Protein AF-A0A3M1WMX5-F1 (afdb_monomer)

Structure (mmCIF, N/CA/C/O backbone):
data_AF-A0A3M1WMX5-F1
#
_entry.id   AF-A0A3M1WMX5-F1
#
loop_
_atom_site.group_PDB
_atom_site.id
_atom_site.type_symbol
_atom_site.label_atom_id
_atom_site.label_alt_id
_atom_site.label_comp_id
_atom_site.label_asym_id
_atom_site.label_entity_id
_atom_site.label_seq_id
_atom_site.pdbx_PDB_ins_code
_atom_site.Cartn_x
_atom_site.Cartn_y
_atom_site.Cartn_z
_atom_site.occupancy
_atom_site.B_iso_or_equiv
_atom_site.auth_seq_id
_atom_site.auth_comp_id
_atom_site.auth_asym_id
_atom_site.auth_atom_id
_atom_site.pdbx_PDB_model_num
ATOM 1 N N . THR A 1 1 ? 13.021 6.964 -17.174 1.00 79.50 1 THR A N 1
ATOM 2 C CA . THR A 1 1 ? 13.598 8.325 -17.032 1.00 79.50 1 THR A CA 1
ATOM 3 C C . THR A 1 1 ? 13.510 8.753 -15.576 1.00 79.50 1 THR A C 1
ATOM 5 O O . THR A 1 1 ? 12.599 8.303 -14.894 1.00 79.50 1 THR A O 1
ATOM 8 N N . ARG A 1 2 ? 14.413 9.620 -15.084 1.00 90.25 2 ARG A N 1
ATOM 9 C CA . ARG A 1 2 ? 14.388 10.099 -13.680 1.00 90.25 2 ARG A CA 1
ATOM 10 C C . ARG A 1 2 ? 13.045 10.731 -13.281 1.00 90.25 2 ARG A C 1
ATOM 12 O O . ARG A 1 2 ? 12.603 10.548 -12.156 1.00 90.25 2 ARG A O 1
ATOM 19 N N . PHE A 1 3 ? 12.386 11.411 -14.221 1.00 92.44 3 PHE A N 1
ATOM 20 C CA . PHE A 1 3 ? 11.059 11.998 -14.025 1.00 92.44 3 PHE A CA 1
ATOM 21 C C . PHE A 1 3 ? 9.993 10.956 -13.659 1.00 92.44 3 PHE A C 1
ATOM 23 O O . PHE A 1 3 ? 9.316 11.113 -12.650 1.00 92.44 3 PHE A O 1
ATOM 30 N N . LEU A 1 4 ? 9.886 9.865 -14.428 1.00 89.44 4 LEU A N 1
ATOM 31 C CA . LEU A 1 4 ? 8.917 8.805 -14.139 1.00 89.44 4 LEU A CA 1
ATOM 32 C C . LEU A 1 4 ? 9.197 8.141 -12.791 1.00 89.44 4 LEU A C 1
ATOM 34 O O . LEU A 1 4 ? 8.256 7.895 -12.053 1.00 89.44 4 LEU A O 1
ATOM 38 N N . SER A 1 5 ? 10.467 7.929 -12.435 1.00 89.62 5 SER A N 1
ATOM 39 C CA . SER A 1 5 ? 10.840 7.389 -11.121 1.00 89.62 5 SER A CA 1
ATOM 40 C C . SER A 1 5 ? 10.456 8.317 -9.964 1.00 89.62 5 SER A C 1
ATOM 42 O O . SER A 1 5 ? 10.010 7.838 -8.928 1.00 89.62 5 SER A O 1
ATOM 44 N N . ALA A 1 6 ? 10.603 9.636 -10.126 1.00 93.62 6 ALA A N 1
ATOM 45 C CA . ALA A 1 6 ? 10.170 10.605 -9.119 1.00 93.62 6 ALA A CA 1
ATOM 46 C C . ALA A 1 6 ? 8.638 10.652 -8.998 1.00 93.62 6 ALA A C 1
ATOM 48 O O . ALA A 1 6 ? 8.113 10.693 -7.889 1.00 93.62 6 ALA A O 1
ATOM 49 N N . LEU A 1 7 ? 7.927 10.594 -10.130 1.00 93.38 7 LEU A N 1
ATOM 50 C CA . LEU A 1 7 ? 6.467 10.577 -10.173 1.00 93.38 7 LEU A CA 1
ATOM 51 C C . LEU A 1 7 ? 5.905 9.317 -9.503 1.00 93.38 7 LEU A C 1
ATOM 53 O O . LEU A 1 7 ? 5.121 9.417 -8.562 1.00 93.38 7 LEU A O 1
ATOM 57 N N . THR A 1 8 ? 6.329 8.131 -9.949 1.00 91.12 8 THR A N 1
ATOM 58 C CA . THR A 1 8 ? 5.848 6.857 -9.396 1.00 91.12 8 THR A CA 1
ATOM 59 C C . THR A 1 8 ? 6.292 6.676 -7.952 1.00 91.12 8 THR A C 1
ATOM 61 O O . THR A 1 8 ? 5.473 6.322 -7.109 1.00 91.12 8 THR A O 1
ATOM 64 N N . GLY A 1 9 ? 7.551 6.993 -7.633 1.00 92.44 9 GLY A N 1
ATOM 65 C CA . GLY A 1 9 ? 8.070 6.940 -6.268 1.00 92.44 9 GLY A CA 1
ATOM 66 C C . GLY A 1 9 ? 7.309 7.863 -5.315 1.00 92.44 9 GLY A C 1
ATOM 67 O O . GLY A 1 9 ? 6.948 7.441 -4.220 1.00 92.44 9 GLY A O 1
ATOM 68 N N . GLY A 1 10 ? 6.996 9.090 -5.745 1.00 96.31 10 GLY A N 1
ATOM 69 C CA . GLY A 1 10 ? 6.202 10.040 -4.965 1.00 96.31 10 GLY A CA 1
ATOM 70 C C . GLY A 1 10 ? 4.781 9.542 -4.692 1.00 96.31 10 GLY A C 1
ATOM 71 O O . GLY A 1 10 ? 4.337 9.568 -3.543 1.00 96.31 10 GLY A O 1
ATOM 72 N N . PHE A 1 11 ? 4.088 9.025 -5.714 1.00 95.56 11 PHE A N 1
ATOM 73 C CA . PHE A 1 11 ? 2.752 8.443 -5.543 1.00 95.56 11 PHE A CA 1
ATOM 74 C C . PHE A 1 11 ? 2.762 7.220 -4.621 1.00 95.56 11 PHE A C 1
ATOM 76 O O . PHE A 1 11 ? 1.921 7.131 -3.728 1.00 95.56 11 PHE A O 1
ATOM 83 N N . LEU A 1 12 ? 3.722 6.304 -4.789 1.00 94.06 12 LEU A N 1
ATOM 84 C CA . LEU A 1 12 ? 3.828 5.099 -3.961 1.00 94.06 12 LEU A CA 1
ATOM 85 C C . LEU A 1 12 ? 4.157 5.433 -2.503 1.00 94.06 12 LEU A C 1
ATOM 87 O O . LEU A 1 12 ? 3.543 4.874 -1.595 1.00 94.06 12 LEU A O 1
ATOM 91 N N . LEU A 1 13 ? 5.072 6.377 -2.264 1.00 97.31 13 LEU A N 1
ATOM 92 C CA . LEU A 1 13 ? 5.396 6.827 -0.911 1.00 97.31 13 LEU A CA 1
ATOM 93 C C . LEU A 1 13 ? 4.197 7.518 -0.251 1.00 97.31 13 LEU A C 1
ATOM 95 O O . LEU A 1 13 ? 3.865 7.205 0.891 1.00 97.31 13 LEU A O 1
ATOM 99 N N . GLY A 1 14 ? 3.517 8.416 -0.970 1.00 97.69 14 GLY A N 1
ATOM 100 C CA . GLY A 1 14 ? 2.313 9.086 -0.471 1.00 97.69 14 GLY A CA 1
ATOM 101 C C . GLY A 1 14 ? 1.180 8.104 -0.159 1.00 97.69 14 GLY A C 1
ATOM 102 O O . GLY A 1 14 ? 0.522 8.217 0.880 1.00 97.69 14 GLY A O 1
ATOM 103 N N . TRP A 1 15 ? 0.990 7.089 -1.004 1.00 96.38 15 TRP A N 1
ATOM 104 C CA . TRP A 1 15 ? 0.045 6.003 -0.750 1.00 96.38 15 TRP A CA 1
ATOM 105 C C . TRP A 1 15 ? 0.426 5.192 0.497 1.00 96.38 15 TRP A C 1
ATOM 107 O O . TRP A 1 15 ? -0.428 4.952 1.350 1.00 96.38 15 TRP A O 1
ATOM 117 N N . GLY A 1 16 ? 1.710 4.863 0.670 1.00 94.94 16 GLY A N 1
ATOM 118 C CA . GLY A 1 16 ? 2.222 4.194 1.870 1.00 94.94 16 GLY A CA 1
ATOM 119 C C . GLY A 1 16 ? 1.981 4.995 3.154 1.00 94.94 16 GLY A C 1
ATOM 120 O O . GLY A 1 16 ? 1.474 4.450 4.134 1.00 94.94 16 GLY A O 1
ATOM 121 N N . VAL A 1 17 ? 2.253 6.306 3.140 1.00 97.56 17 VAL A N 1
ATOM 122 C CA . VAL A 1 17 ? 1.939 7.209 4.265 1.00 97.56 17 VAL A CA 1
ATOM 123 C C . VAL A 1 17 ? 0.433 7.242 4.541 1.00 97.56 17 VAL A C 1
ATOM 125 O O . VAL A 1 17 ? 0.021 7.196 5.697 1.00 97.56 17 VAL A O 1
ATOM 1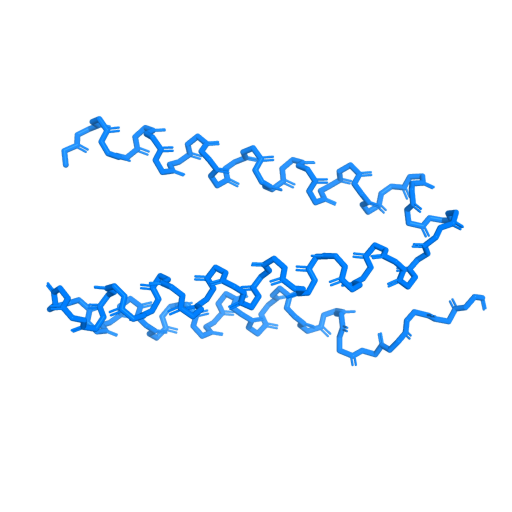28 N N . THR A 1 18 ? -0.402 7.261 3.500 1.00 97.25 18 THR A N 1
ATOM 129 C CA . THR A 1 18 ? -1.866 7.219 3.656 1.00 97.25 18 THR A CA 1
ATOM 130 C C . THR A 1 18 ? -2.316 5.943 4.368 1.00 97.25 18 THR A C 1
ATOM 132 O O . THR A 1 18 ? -3.080 6.015 5.330 1.00 97.25 18 THR A O 1
ATOM 135 N N . ILE A 1 19 ? -1.809 4.777 3.951 1.00 95.50 19 ILE A N 1
ATOM 136 C CA . ILE A 1 19 ? -2.103 3.493 4.607 1.00 95.50 19 ILE A CA 1
ATOM 137 C C . ILE A 1 19 ? -1.627 3.505 6.065 1.00 95.50 19 ILE A C 1
ATOM 139 O O . ILE A 1 19 ? -2.357 3.051 6.946 1.00 95.50 19 ILE A O 1
ATOM 143 N N . TRP A 1 20 ? -0.447 4.064 6.339 1.00 94.69 20 TRP A N 1
ATOM 144 C CA . TRP A 1 20 ? 0.087 4.167 7.698 1.00 94.69 20 TRP A CA 1
ATOM 145 C C . TRP A 1 20 ? -0.789 5.039 8.613 1.00 94.69 20 TRP A C 1
ATOM 147 O O . TRP A 1 20 ? -1.078 4.667 9.751 1.00 94.69 20 TRP A O 1
ATOM 157 N N . LEU A 1 21 ? -1.286 6.175 8.124 1.00 96.44 21 LEU A N 1
ATOM 158 C CA . LEU A 1 21 ? -2.217 7.004 8.897 1.00 96.44 21 LEU A CA 1
ATOM 159 C C . LEU A 1 21 ? -3.546 6.278 9.151 1.00 96.44 21 LEU A C 1
ATOM 161 O O . LEU A 1 21 ? -4.092 6.350 10.257 1.00 96.44 21 LEU A O 1
ATOM 165 N N . LEU A 1 22 ? -4.041 5.533 8.156 1.00 95.38 22 LEU A N 1
ATOM 166 C CA . LEU A 1 22 ? -5.246 4.716 8.293 1.00 95.38 22 LEU A CA 1
ATOM 167 C C . LEU A 1 22 ? -5.070 3.587 9.317 1.00 95.38 22 LEU A C 1
ATOM 169 O O . LEU A 1 22 ? -6.017 3.310 10.049 1.00 95.38 22 LEU A O 1
ATOM 173 N N . SER A 1 23 ? -3.881 2.984 9.429 1.00 92.06 23 SER A N 1
ATOM 174 C CA . SER A 1 23 ? -3.603 1.908 10.394 1.00 92.06 23 SER A CA 1
ATOM 175 C C . SER A 1 23 ? -3.524 2.377 11.855 1.00 92.06 23 SER A C 1
ATOM 177 O O . SER A 1 23 ? -3.416 1.547 12.753 1.00 92.06 23 SER A O 1
ATOM 179 N N . GLY A 1 24 ? -3.537 3.691 12.106 1.00 92.44 24 GLY A N 1
ATOM 180 C CA . GLY A 1 24 ? -3.506 4.281 13.444 1.00 92.44 24 GLY A CA 1
ATOM 181 C C . GLY A 1 24 ? -4.896 4.424 14.077 1.00 92.44 24 GLY A C 1
ATOM 182 O O . GLY A 1 24 ? -5.698 3.493 14.111 1.00 92.44 24 GLY A O 1
ATOM 183 N N . LYS A 1 25 ? -5.206 5.631 14.573 1.00 91.62 25 LYS A N 1
ATOM 184 C CA . LYS A 1 25 ? -6.481 5.931 15.258 1.00 91.62 25 LYS A CA 1
ATOM 185 C C . LYS A 1 25 ? -7.719 5.653 14.396 1.00 91.62 25 LYS A C 1
ATOM 187 O O . LYS A 1 25 ? -8.783 5.348 14.923 1.00 91.62 25 LYS A O 1
ATOM 192 N N . ILE A 1 26 ? -7.602 5.762 13.074 1.00 93.75 26 ILE A N 1
ATOM 193 C CA . ILE A 1 26 ? -8.731 5.521 12.167 1.00 93.75 26 ILE A CA 1
ATOM 194 C C . ILE A 1 26 ? -9.091 4.032 12.166 1.00 93.75 26 ILE A C 1
ATOM 196 O O . ILE A 1 26 ? -10.271 3.693 12.249 1.00 93.75 26 ILE A O 1
ATOM 200 N N . TYR A 1 27 ? -8.093 3.144 12.175 1.00 93.12 27 TYR A N 1
ATOM 201 C CA . TYR A 1 27 ? -8.320 1.708 12.291 1.00 93.12 27 TYR A CA 1
ATOM 202 C C . TYR A 1 27 ?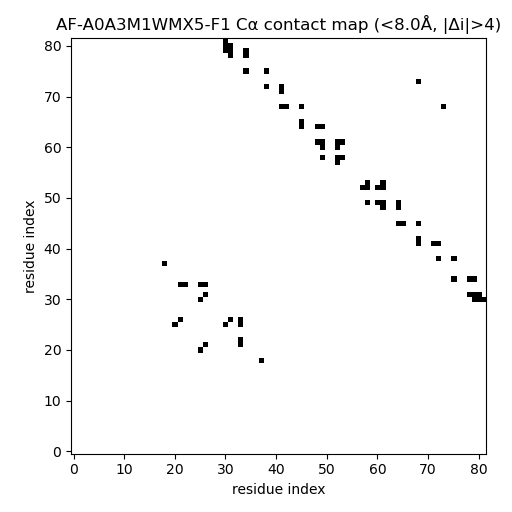 -9.047 1.351 13.588 1.00 93.12 27 TYR A C 1
ATOM 204 O O . TYR A 1 27 ? -9.968 0.549 13.555 1.00 93.12 27 TYR A O 1
ATOM 212 N N . THR A 1 28 ? -8.721 1.989 14.717 1.00 92.56 28 THR A N 1
ATOM 213 C CA . THR A 1 28 ? -9.430 1.718 15.982 1.00 92.56 28 THR A CA 1
ATOM 214 C C . THR A 1 28 ? -10.896 2.154 15.967 1.00 92.56 28 THR A C 1
ATOM 216 O O . THR A 1 28 ? -11.704 1.583 16.689 1.00 92.56 28 THR A O 1
ATOM 219 N N . LEU A 1 29 ? -11.252 3.155 15.153 1.00 95.31 29 LEU A N 1
ATOM 220 C CA . LEU A 1 29 ? -12.626 3.661 15.044 1.00 95.31 29 LEU A CA 1
ATOM 221 C C . LEU A 1 29 ? -13.462 2.884 14.020 1.00 95.31 29 LEU A C 1
ATOM 223 O O . LEU A 1 29 ? -14.666 2.726 14.200 1.00 95.31 29 LEU A O 1
ATOM 227 N N . ALA A 1 30 ? -12.843 2.432 12.927 1.00 94.88 30 ALA A N 1
AT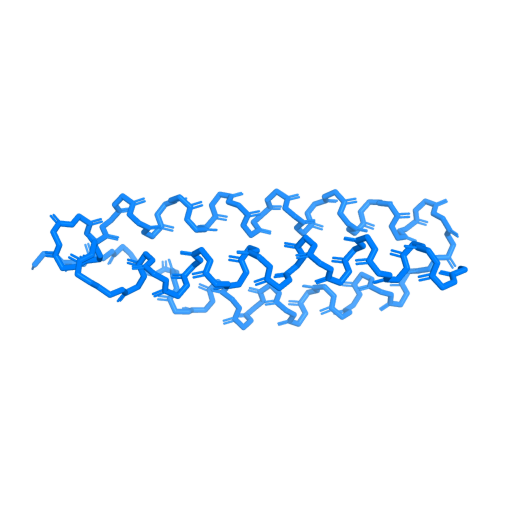OM 228 C CA . ALA A 1 30 ? -13.537 1.790 11.815 1.00 94.88 30 ALA A CA 1
ATOM 229 C C . ALA A 1 30 ? -12.658 0.722 11.132 1.00 94.88 30 ALA A C 1
ATOM 231 O O . ALA A 1 30 ? -12.301 0.865 9.956 1.00 94.88 30 ALA A O 1
ATOM 232 N N . PRO A 1 31 ? -12.314 -0.370 11.837 1.00 93.38 31 PRO A N 1
ATOM 233 C CA . PRO A 1 31 ? -11.271 -1.295 11.396 1.00 93.38 31 PRO A CA 1
ATOM 234 C C . PRO A 1 31 ? -11.628 -1.999 10.081 1.00 93.38 31 PRO A C 1
ATOM 236 O O . PRO A 1 31 ? -10.795 -2.113 9.182 1.00 93.38 31 PRO A O 1
ATOM 239 N N . GLU A 1 32 ? -12.889 -2.401 9.909 1.00 94.88 32 GLU A N 1
ATOM 240 C CA . GLU A 1 32 ? -13.340 -3.073 8.686 1.00 94.88 32 GLU A CA 1
ATOM 241 C C . GLU A 1 32 ? -13.435 -2.118 7.486 1.00 94.88 32 GLU A C 1
ATOM 243 O O . GLU A 1 32 ? -13.131 -2.521 6.362 1.00 94.88 32 GLU A O 1
ATOM 248 N N . LEU A 1 33 ? -13.803 -0.847 7.699 1.00 95.19 33 LEU A N 1
ATOM 249 C CA . LEU A 1 33 ? -13.808 0.150 6.620 1.00 95.19 33 LEU A CA 1
ATOM 250 C C . LEU A 1 33 ? -12.386 0.439 6.145 1.00 95.19 33 LEU A C 1
ATOM 252 O O . LEU A 1 33 ? -12.141 0.448 4.939 1.00 95.19 33 LEU A O 1
ATOM 256 N N . VAL A 1 34 ? -11.444 0.592 7.079 1.00 95.44 34 VAL A N 1
ATOM 257 C CA . VAL A 1 34 ? -10.023 0.743 6.748 1.00 95.44 34 VAL A CA 1
ATOM 258 C C . VAL A 1 34 ? -9.515 -0.485 5.997 1.00 95.44 34 VAL A C 1
ATOM 260 O O . VAL A 1 34 ? -8.930 -0.338 4.925 1.00 95.44 34 VAL A O 1
ATOM 263 N N . ARG A 1 35 ? -9.797 -1.698 6.493 1.00 94.81 35 ARG A N 1
ATOM 264 C CA . ARG A 1 35 ? -9.389 -2.949 5.836 1.00 94.81 35 ARG A CA 1
ATOM 265 C C . ARG A 1 35 ? -9.893 -3.020 4.395 1.00 94.81 35 ARG A C 1
ATOM 267 O O . ARG A 1 35 ? -9.111 -3.309 3.493 1.00 94.81 35 ARG A O 1
ATOM 274 N N . ARG A 1 36 ? -11.180 -2.736 4.164 1.00 95.12 36 ARG A N 1
ATOM 275 C CA . ARG A 1 36 ? -11.788 -2.754 2.821 1.00 95.12 36 ARG A CA 1
ATOM 276 C C . ARG A 1 36 ? -11.194 -1.692 1.904 1.00 95.12 36 ARG A C 1
ATOM 278 O O . ARG A 1 36 ? -10.911 -2.006 0.753 1.00 95.12 36 ARG A O 1
ATOM 285 N N . ALA A 1 37 ? -10.986 -0.476 2.405 1.00 95.69 37 ALA A N 1
ATOM 286 C CA . ALA A 1 37 ? -10.402 0.613 1.627 1.00 95.69 37 ALA A CA 1
ATOM 287 C C . ALA A 1 37 ? -8.972 0.278 1.177 1.00 95.69 37 ALA A C 1
ATOM 289 O O . ALA A 1 37 ? -8.651 0.395 -0.006 1.00 95.69 37 ALA A O 1
ATOM 290 N N . VAL A 1 38 ? -8.135 -0.210 2.100 1.00 95.62 38 VAL A N 1
ATOM 291 C CA . VAL A 1 38 ? -6.758 -0.615 1.787 1.00 95.62 38 VAL A CA 1
ATOM 292 C C . VAL A 1 38 ? -6.753 -1.803 0.825 1.00 95.62 38 VAL A C 1
ATOM 294 O O . VAL A 1 38 ? -6.048 -1.762 -0.180 1.00 95.62 38 VAL A O 1
ATOM 297 N N . 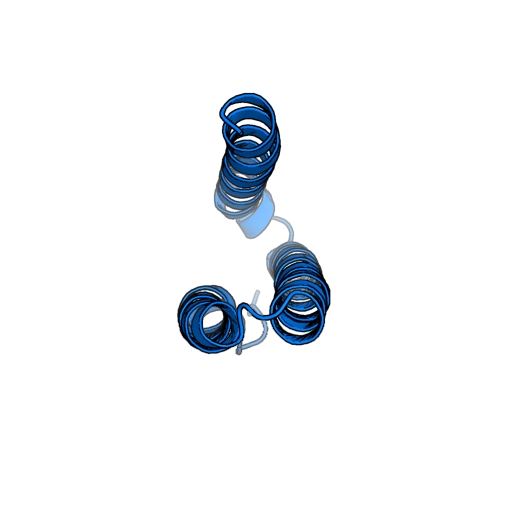LEU A 1 39 ? -7.582 -2.825 1.067 1.00 95.44 39 LEU A N 1
ATOM 298 C CA . LEU A 1 39 ? -7.662 -4.002 0.201 1.00 95.44 39 LEU A CA 1
ATOM 299 C C . LEU A 1 39 ? -8.088 -3.639 -1.230 1.00 95.44 39 LEU A C 1
ATOM 301 O O . LEU A 1 39 ? -7.460 -4.091 -2.185 1.00 95.44 39 LEU A O 1
ATOM 305 N N . ALA A 1 40 ? -9.114 -2.799 -1.387 1.00 96.00 40 ALA A N 1
ATOM 306 C CA . ALA A 1 40 ? -9.564 -2.334 -2.698 1.00 96.00 40 ALA A CA 1
ATOM 307 C C . ALA A 1 40 ? -8.460 -1.560 -3.439 1.00 96.00 40 ALA A C 1
ATOM 309 O O . ALA A 1 40 ? -8.242 -1.790 -4.631 1.00 96.00 40 ALA A O 1
ATOM 310 N N . GLY A 1 41 ? -7.725 -0.693 -2.733 1.00 95.38 41 GLY A N 1
ATOM 311 C CA . GLY A 1 41 ? -6.589 0.039 -3.295 1.00 95.38 41 GLY A CA 1
ATOM 312 C C . GLY A 1 41 ? -5.459 -0.884 -3.757 1.00 95.38 41 GLY A C 1
ATOM 313 O O . GLY A 1 41 ? -5.015 -0.778 -4.898 1.00 95.38 41 GLY A O 1
ATOM 314 N N . VAL A 1 42 ? -5.043 -1.832 -2.908 1.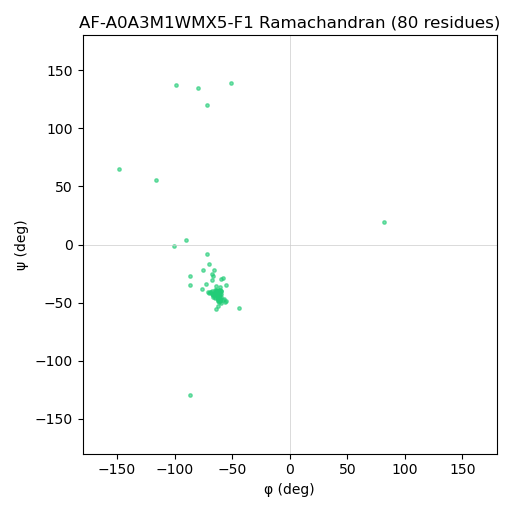00 95.69 42 VAL A N 1
ATOM 315 C CA . VAL A 1 42 ? -3.973 -2.798 -3.220 1.00 95.69 42 VAL A CA 1
ATOM 316 C C . VAL A 1 42 ? -4.342 -3.669 -4.423 1.00 95.69 42 VAL A C 1
ATOM 318 O O . VAL A 1 42 ? -3.519 -3.853 -5.317 1.00 95.69 42 VAL A O 1
ATOM 321 N N . LEU A 1 43 ? -5.578 -4.179 -4.479 1.00 96.06 43 LEU A N 1
ATOM 322 C CA . LEU A 1 43 ? -6.043 -5.001 -5.601 1.00 96.06 43 LEU A CA 1
ATOM 323 C C . LEU A 1 43 ? -6.100 -4.203 -6.906 1.00 96.06 43 LEU A C 1
ATOM 325 O O . LEU A 1 43 ? -5.677 -4.703 -7.947 1.00 96.06 43 LEU A O 1
ATOM 329 N N . THR A 1 44 ? -6.575 -2.956 -6.847 1.00 97.12 44 THR A N 1
ATOM 330 C CA . THR A 1 44 ? -6.605 -2.064 -8.014 1.00 97.12 44 THR A CA 1
ATOM 331 C C . THR A 1 44 ? -5.189 -1.808 -8.526 1.00 97.12 44 THR A C 1
ATOM 333 O O . THR A 1 44 ? -4.924 -2.015 -9.709 1.00 97.12 44 THR A O 1
ATOM 336 N N . TRP A 1 45 ? -4.261 -1.434 -7.639 1.00 96.25 45 TRP A N 1
ATOM 337 C CA . TRP A 1 45 ? -2.853 -1.245 -7.993 1.00 96.25 45 TRP A CA 1
ATOM 338 C C . TRP A 1 45 ? -2.257 -2.506 -8.634 1.00 96.25 45 TRP A C 1
ATOM 340 O O . TRP A 1 45 ? -1.709 -2.422 -9.730 1.00 96.25 45 TRP A O 1
ATOM 350 N N . PHE A 1 46 ? -2.438 -3.677 -8.012 1.00 96.50 46 PHE A N 1
ATOM 351 C CA . PHE A 1 46 ? -1.916 -4.946 -8.523 1.00 96.50 46 PHE A CA 1
ATOM 352 C C . PHE A 1 46 ? -2.415 -5.255 -9.938 1.00 96.50 46 PHE A C 1
ATOM 354 O O . PHE A 1 46 ? -1.611 -5.622 -10.796 1.00 96.50 46 PHE A O 1
ATOM 361 N N . VAL A 1 47 ? -3.720 -5.101 -10.195 1.00 97.25 47 VAL A N 1
ATOM 362 C CA . VAL A 1 47 ? -4.315 -5.384 -11.510 1.00 97.25 47 VAL A CA 1
ATOM 363 C C . VAL A 1 47 ? -3.733 -4.459 -12.574 1.00 97.25 47 VAL A C 1
ATOM 365 O O . VAL A 1 47 ? -3.237 -4.944 -13.590 1.00 97.25 47 VAL A O 1
ATOM 368 N N . PHE A 1 48 ? -3.758 -3.144 -12.351 1.00 96.31 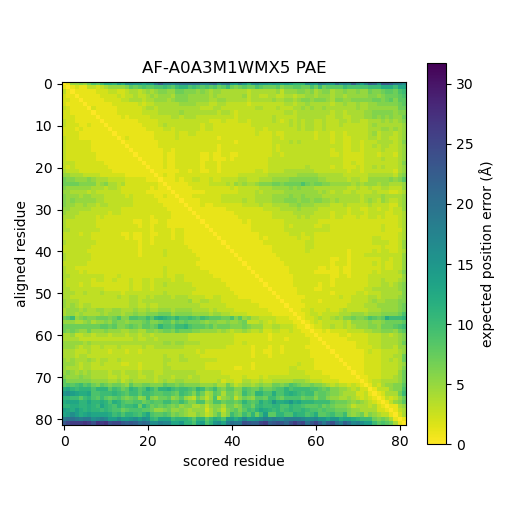48 PHE A N 1
ATOM 369 C CA . PHE A 1 48 ? -3.316 -2.187 -13.367 1.00 96.31 48 PHE A CA 1
ATOM 370 C C . PHE A 1 48 ? -1.802 -2.215 -13.588 1.00 96.31 48 PHE A C 1
ATOM 372 O O . PHE A 1 48 ? -1.365 -2.201 -14.739 1.00 96.31 48 PHE A O 1
ATOM 379 N N . ASP A 1 49 ? -1.004 -2.313 -12.524 1.00 94.81 49 ASP A N 1
ATOM 380 C CA . ASP A 1 49 ? 0.455 -2.368 -12.646 1.00 94.81 49 ASP A CA 1
ATOM 381 C C . ASP A 1 49 ? 0.911 -3.672 -13.316 1.00 94.81 49 ASP A C 1
ATOM 383 O O . ASP A 1 49 ? 1.764 -3.659 -14.206 1.00 94.81 49 ASP A O 1
ATOM 387 N N . SER A 1 50 ? 0.280 -4.803 -12.980 1.00 95.44 50 SER A N 1
ATOM 388 C CA . SER A 1 50 ? 0.605 -6.097 -13.593 1.00 95.44 50 SER A CA 1
ATOM 389 C C . SER A 1 50 ? 0.156 -6.187 -15.049 1.00 95.44 50 SER A C 1
ATOM 391 O O . SER A 1 50 ? 0.910 -6.692 -15.880 1.00 95.44 50 SER A O 1
ATOM 393 N N . LEU A 1 51 ? -1.033 -5.670 -15.387 1.00 95.81 51 LEU A N 1
ATOM 394 C CA . LEU A 1 51 ? -1.479 -5.575 -16.780 1.00 95.81 51 LEU A CA 1
ATOM 395 C C . LEU A 1 51 ? -0.529 -4.693 -17.590 1.00 95.81 51 LEU A C 1
ATOM 397 O O . LEU A 1 51 ? -0.069 -5.120 -18.646 1.00 95.81 51 LEU A O 1
ATOM 401 N N . GLY A 1 52 ? -0.181 -3.510 -17.073 1.00 94.19 52 GLY A N 1
ATOM 402 C CA . GLY A 1 52 ? 0.786 -2.618 -17.711 1.00 94.19 52 GLY A CA 1
ATOM 403 C C . GLY A 1 52 ? 2.157 -3.273 -17.881 1.00 94.19 52 GLY A C 1
ATOM 404 O O . GLY A 1 52 ? 2.774 -3.153 -18.936 1.00 94.19 52 GLY A O 1
ATOM 405 N N . SER A 1 53 ? 2.619 -4.031 -16.888 1.00 93.56 53 SER A N 1
ATOM 406 C CA . SER A 1 53 ? 3.892 -4.761 -16.938 1.00 93.56 53 SER A CA 1
ATOM 407 C C . SER A 1 53 ? 3.893 -5.875 -17.985 1.00 93.56 53 SER A C 1
ATOM 409 O O . SER A 1 53 ? 4.859 -6.026 -18.732 1.00 93.56 53 SER A O 1
ATOM 411 N N . ALA A 1 54 ? 2.805 -6.641 -18.078 1.00 94.50 54 ALA A N 1
ATOM 412 C CA . ALA A 1 54 ? 2.670 -7.709 -19.061 1.00 94.50 54 ALA A CA 1
ATOM 413 C C . ALA A 1 54 ? 2.607 -7.156 -20.494 1.00 94.50 54 ALA A C 1
ATOM 415 O O . ALA A 1 54 ? 3.303 -7.661 -21.375 1.00 94.50 54 ALA A O 1
ATOM 416 N N . THR A 1 55 ? 1.824 -6.097 -20.726 1.00 95.62 55 THR A N 1
ATOM 417 C CA . THR A 1 55 ? 1.660 -5.506 -22.065 1.00 95.62 55 THR A CA 1
ATOM 418 C C . THR A 1 55 ? 2.860 -4.674 -22.514 1.00 95.62 55 THR A C 1
ATOM 420 O O . THR A 1 55 ? 3.065 -4.518 -23.715 1.00 95.62 55 THR A O 1
ATOM 423 N N . SER A 1 56 ? 3.685 -4.178 -21.586 1.00 92.88 56 SER A N 1
ATOM 424 C CA . SER A 1 56 ? 4.907 -3.413 -21.890 1.00 92.88 56 SER A CA 1
ATOM 425 C C . SER A 1 56 ? 6.176 -4.263 -22.042 1.00 92.88 56 SER A C 1
ATOM 427 O O . SER A 1 56 ? 7.252 -3.709 -22.250 1.00 92.88 56 SER A O 1
ATOM 429 N N . GLY A 1 57 ? 6.078 -5.596 -21.967 1.00 92.56 57 GLY A N 1
ATOM 430 C CA . GLY A 1 57 ? 7.231 -6.491 -22.137 1.00 92.56 57 GLY A CA 1
ATOM 431 C C . GLY A 1 57 ? 8.089 -6.673 -20.879 1.00 92.56 57 GLY A C 1
ATOM 432 O O . GLY A 1 57 ? 9.223 -7.143 -20.971 1.00 92.56 57 GLY A O 1
ATOM 433 N N . HIS A 1 58 ? 7.548 -6.363 -19.697 1.00 92.94 58 HIS A N 1
ATOM 434 C CA . HIS A 1 58 ? 8.201 -6.539 -18.396 1.00 92.94 58 HIS A CA 1
ATOM 435 C C . HIS A 1 58 ? 7.470 -7.560 -17.494 1.00 92.94 58 HIS A C 1
ATOM 437 O O . HIS A 1 58 ? 7.131 -7.249 -16.350 1.00 92.94 58 HIS A O 1
ATOM 443 N N . PRO A 1 59 ? 7.233 -8.809 -17.946 1.00 90.44 59 PRO A N 1
ATOM 444 C CA . PRO A 1 59 ? 6.449 -9.791 -17.192 1.00 90.44 59 PRO A CA 1
ATOM 445 C C . PRO A 1 59 ? 7.108 -10.222 -15.873 1.00 90.44 59 PRO A C 1
ATOM 447 O O . PRO A 1 59 ? 6.411 -10.653 -14.959 1.00 90.44 59 PRO A O 1
ATOM 450 N N . SER A 1 60 ? 8.429 -10.067 -15.724 1.00 91.56 60 SER A N 1
ATOM 451 C CA . SER A 1 60 ? 9.111 -10.298 -14.444 1.00 91.56 60 SER A CA 1
ATOM 452 C C . SER A 1 60 ? 8.586 -9.386 -13.332 1.00 91.56 60 SER A C 1
ATOM 454 O O . SER A 1 60 ? 8.558 -9.800 -12.176 1.00 91.56 60 SER A O 1
ATOM 456 N N . ASN A 1 61 ? 8.100 -8.185 -13.661 1.00 92.88 61 ASN A N 1
ATOM 457 C CA . ASN A 1 61 ? 7.502 -7.287 -12.677 1.00 92.88 61 ASN A CA 1
ATOM 458 C C . ASN A 1 61 ? 6.175 -7.834 -12.125 1.00 92.88 61 ASN A C 1
ATOM 460 O O . ASN A 1 61 ? 5.883 -7.663 -10.947 1.00 92.88 61 ASN A O 1
ATOM 464 N N . VAL A 1 62 ? 5.421 -8.602 -12.922 1.00 94.56 62 VAL A N 1
ATOM 465 C CA . VAL A 1 62 ? 4.194 -9.275 -12.459 1.00 94.56 62 VAL A CA 1
ATOM 466 C C . VAL A 1 62 ? 4.503 -10.250 -11.321 1.00 94.56 62 VAL A C 1
ATOM 468 O O . VAL A 1 62 ? 3.763 -10.310 -10.342 1.00 94.56 62 VAL A O 1
ATOM 471 N N . PHE A 1 63 ? 5.624 -10.974 -11.403 1.00 94.50 63 PHE A N 1
ATOM 472 C CA . PHE A 1 63 ? 6.066 -11.857 -10.321 1.00 94.50 63 PHE A CA 1
ATOM 473 C C . PHE A 1 63 ? 6.334 -11.077 -9.025 1.00 94.50 63 PHE A C 1
ATOM 475 O O . PHE A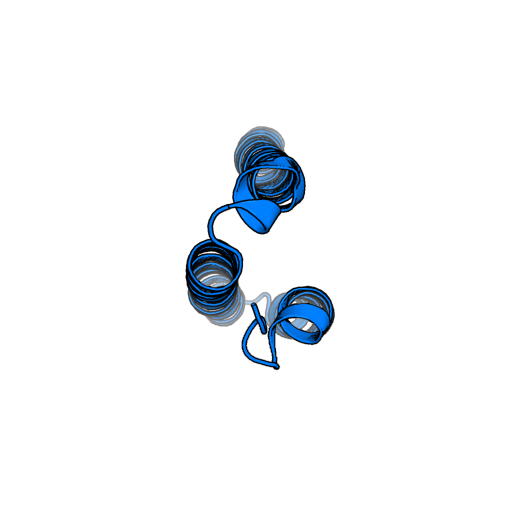 1 63 ? 5.850 -11.465 -7.962 1.00 94.50 63 PHE A O 1
ATOM 482 N N . PHE A 1 64 ? 7.037 -9.943 -9.105 1.00 94.38 64 PHE A N 1
ATOM 483 C CA . PHE A 1 64 ? 7.264 -9.086 -7.938 1.00 94.38 64 PHE A CA 1
ATOM 484 C C . PHE A 1 64 ? 5.960 -8.507 -7.381 1.00 94.38 64 PHE A C 1
ATOM 486 O O . PHE A 1 64 ? 5.765 -8.507 -6.165 1.00 94.38 64 PHE A O 1
ATOM 493 N N . ASN A 1 65 ? 5.028 -8.107 -8.244 1.00 95.12 65 ASN A N 1
ATOM 494 C CA . ASN A 1 65 ? 3.712 -7.629 -7.831 1.00 95.12 65 ASN A CA 1
ATOM 495 C C . ASN A 1 65 ? 2.922 -8.690 -7.062 1.00 95.12 65 ASN A C 1
ATOM 497 O O . ASN A 1 65 ? 2.247 -8.349 -6.094 1.00 95.12 65 ASN A O 1
ATOM 501 N N . VAL A 1 66 ? 3.030 -9.972 -7.432 1.00 95.06 66 VAL A N 1
ATOM 502 C CA . VAL A 1 66 ? 2.413 -11.073 -6.671 1.00 95.06 66 VAL A CA 1
ATOM 503 C C . VAL A 1 66 ? 3.015 -11.172 -5.267 1.00 95.06 66 VAL A C 1
ATOM 505 O O . VAL A 1 66 ? 2.271 -11.324 -4.299 1.00 95.06 66 VAL A O 1
ATOM 508 N N . LEU A 1 67 ? 4.337 -11.035 -5.120 1.00 94.12 67 LEU A N 1
ATOM 509 C CA . LEU A 1 67 ? 4.974 -11.032 -3.797 1.00 94.12 67 LEU A CA 1
ATOM 510 C C . LEU A 1 67 ? 4.489 -9.852 -2.944 1.00 94.12 67 LEU A C 1
ATOM 512 O O . LEU A 1 67 ? 4.115 -10.044 -1.786 1.00 94.12 67 LEU A O 1
ATOM 516 N N . VAL A 1 68 ? 4.432 -8.649 -3.523 1.00 93.00 68 VAL A N 1
ATOM 517 C CA . VAL A 1 68 ? 3.912 -7.452 -2.843 1.00 93.00 68 VAL A CA 1
ATOM 518 C C . VAL A 1 68 ? 2.446 -7.639 -2.453 1.00 93.00 68 VAL A C 1
ATOM 520 O O . VAL A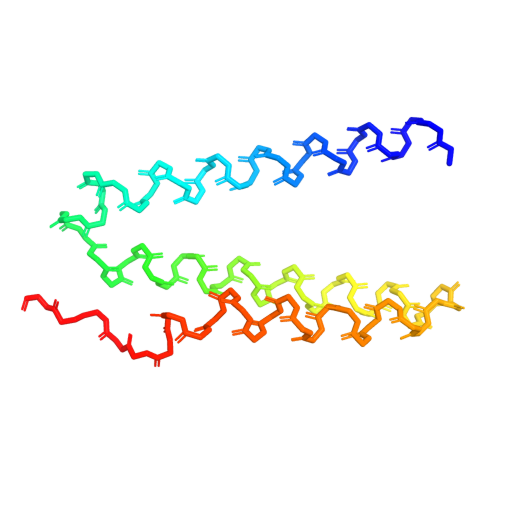 1 68 ? 2.072 -7.323 -1.325 1.00 93.00 68 VAL A O 1
ATOM 523 N N . LEU A 1 69 ? 1.625 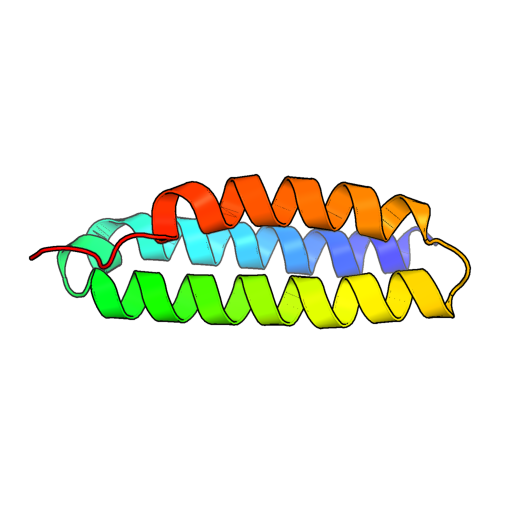-8.206 -3.342 1.00 94.38 69 LEU A N 1
ATOM 524 C CA . LEU A 1 69 ? 0.218 -8.496 -3.079 1.00 94.38 69 LEU A CA 1
ATOM 525 C C . LEU A 1 69 ? 0.060 -9.422 -1.870 1.00 94.38 69 LEU A C 1
ATOM 527 O O . LEU A 1 69 ? -0.729 -9.122 -0.978 1.00 94.38 69 LEU A O 1
ATOM 531 N N . LEU A 1 70 ? 0.819 -10.519 -1.810 1.00 92.50 70 LEU A N 1
ATOM 532 C CA . LEU A 1 70 ? 0.748 -11.472 -0.699 1.00 92.50 70 LEU A CA 1
ATOM 533 C C . LEU A 1 70 ? 1.163 -10.833 0.632 1.00 92.50 70 LEU A C 1
ATOM 535 O O . LEU A 1 70 ? 0.506 -11.063 1.648 1.00 92.50 70 LEU A O 1
ATOM 539 N N . LEU A 1 71 ? 2.201 -9.993 0.626 1.00 90.50 71 LEU A N 1
ATOM 540 C CA . LEU A 1 71 ? 2.649 -9.269 1.819 1.00 90.50 71 LEU A CA 1
ATOM 541 C C . LEU A 1 71 ? 1.624 -8.224 2.284 1.00 90.50 71 LEU A C 1
ATOM 543 O O . LEU A 1 71 ? 1.355 -8.120 3.479 1.00 90.50 71 LEU A O 1
ATOM 547 N N . ALA A 1 72 ? 1.031 -7.472 1.355 1.00 87.44 72 ALA A N 1
ATOM 548 C CA . ALA A 1 72 ? 0.082 -6.404 1.666 1.00 87.44 72 ALA A CA 1
ATOM 549 C C . ALA A 1 72 ? -1.310 -6.934 2.055 1.00 87.44 72 ALA A C 1
ATOM 551 O O . ALA A 1 72 ? -1.952 -6.400 2.958 1.00 87.44 72 ALA A O 1
ATOM 552 N N . VAL A 1 73 ? -1.785 -7.992 1.391 1.00 86.19 73 VAL A N 1
ATOM 553 C CA . VAL A 1 73 ? -3.115 -8.583 1.619 1.00 86.19 73 VAL A CA 1
ATOM 554 C C . VAL A 1 73 ? -3.107 -9.611 2.746 1.00 86.19 73 VAL A C 1
ATOM 556 O O . VAL A 1 73 ? -4.132 -9.769 3.408 1.00 86.19 73 VAL A O 1
ATOM 559 N N . GLY A 1 74 ? -1.975 -10.265 3.024 1.00 82.38 74 GLY A N 1
ATOM 560 C CA . GLY A 1 74 ? -1.826 -11.244 4.107 1.00 82.38 74 GLY A CA 1
ATOM 561 C C . GLY A 1 74 ? -2.458 -10.819 5.445 1.00 82.38 74 GLY A C 1
ATOM 562 O O . GLY A 1 74 ? -3.324 -11.540 5.948 1.00 82.38 74 GLY A O 1
ATOM 563 N N . PRO A 1 75 ? -2.126 -9.640 6.008 1.00 77.12 75 PRO A N 1
ATOM 564 C CA . PRO A 1 75 ? -2.744 -9.163 7.250 1.00 77.12 75 PRO A CA 1
ATOM 565 C C . PRO A 1 75 ? -4.224 -8.761 7.100 1.00 77.12 75 PRO A C 1
ATOM 567 O O . PRO A 1 75 ? -4.938 -8.671 8.095 1.00 77.12 75 PRO A O 1
ATOM 570 N N . LEU A 1 76 ? -4.708 -8.543 5.874 1.00 81.19 76 LEU A N 1
ATOM 571 C CA . LEU A 1 76 ? -6.059 -8.056 5.564 1.00 81.19 76 LEU A CA 1
ATOM 572 C C . LEU A 1 76 ? -7.030 -9.171 5.140 1.00 81.19 76 LEU A C 1
ATOM 574 O O . LEU A 1 76 ? -8.200 -8.887 4.869 1.00 81.19 76 LEU A O 1
ATOM 578 N N . TRP A 1 77 ? -6.577 -10.427 5.061 1.00 77.50 77 TRP A N 1
ATOM 579 C CA . TRP A 1 77 ? -7.382 -11.548 4.558 1.00 77.50 77 TRP A CA 1
ATOM 580 C C . TRP A 1 77 ? -8.554 -11.929 5.457 1.00 77.50 77 TRP A C 1
ATOM 582 O O . TRP A 1 77 ? -9.549 -12.477 4.983 1.00 77.50 77 TRP A O 1
ATOM 592 N N . ARG A 1 78 ? -8.457 -11.635 6.752 1.00 83.31 78 ARG A N 1
ATOM 593 C CA . ARG A 1 78 ? -9.540 -11.882 7.702 1.00 83.31 78 ARG A CA 1
ATOM 594 C C . ARG A 1 78 ? -10.305 -10.581 7.942 1.00 83.31 78 ARG A C 1
ATOM 596 O O . ARG A 1 78 ? -9.661 -9.544 8.095 1.00 83.31 78 ARG A O 1
ATOM 603 N N . PRO A 1 79 ? -11.650 -10.619 7.992 1.00 84.62 79 PRO A N 1
ATOM 604 C CA . PRO A 1 79 ? -12.439 -9.474 8.426 1.00 84.62 79 PRO A CA 1
ATOM 605 C C . PRO A 1 79 ? -11.920 -8.951 9.759 1.00 84.62 79 PRO A C 1
ATOM 607 O O . PRO A 1 79 ? -11.586 -9.747 10.647 1.00 84.62 79 PRO A O 1
ATOM 610 N N . ALA A 1 80 ? -11.855 -7.631 9.897 1.00 83.44 80 ALA A N 1
ATOM 611 C CA . ALA A 1 80 ? -11.449 -7.054 11.160 1.00 83.44 80 ALA A CA 1
ATOM 612 C C . ALA A 1 80 ? -12.591 -7.255 12.161 1.00 83.44 80 ALA A C 1
ATOM 614 O O . ALA A 1 80 ? -13.725 -6.839 11.918 1.00 83.44 80 ALA A O 1
ATOM 615 N N . ARG A 1 81 ? -12.311 -7.966 13.255 1.00 72.50 81 ARG A N 1
ATOM 616 C CA . ARG A 1 81 ? -13.278 -8.135 14.343 1.00 72.50 81 ARG A CA 1
ATOM 617 C C . ARG A 1 81 ? -13.254 -6.870 15.198 1.00 72.50 81 ARG A C 1
ATOM 619 O O . ARG A 1 81 ? -12.170 -6.353 15.460 1.00 72.50 81 ARG A O 1
ATOM 626 N N . ALA A 1 82 ? -14.443 -6.380 15.543 1.00 58.00 82 ALA A N 1
ATOM 627 C CA . ALA A 1 82 ? -14.622 -5.332 16.543 1.00 58.00 82 ALA A CA 1
ATOM 628 C C . ALA A 1 82 ? -14.240 -5.854 17.933 1.00 58.00 82 ALA A C 1
ATOM 630 O O . ALA A 1 82 ? -14.459 -7.067 18.172 1.00 58.00 82 ALA A O 1
#

Radius of gyration: 14.45 Å; Cα contacts (8 Å, |Δi|>4): 40; chains: 1; bounding box: 29×24×39 Å

Mean predicted aligned error: 3.83 Å

Solvent-accessible surface area (backbone atoms only — not comparable to full-atom values): 4575 Å² total; per-residue (Å²): 106,74,66,57,52,51,53,54,49,50,52,52,51,52,49,51,52,50,53,54,55,40,67,41,74,51,24,79,76,38,41,48,61,43,45,50,54,51,50,54,51,53,52,51,49,46,53,56,53,32,51,50,22,51,76,71,76,38,52,71,53,35,58,53,44,51,54,50,48,52,67,66,42,58,82,55,73,59,83,57,78,131

Secondary structure (DSSP, 8-state):
-HHHHHHHHHHHHHHHHHHHHIIIIIHHH-HHHHHHHHHHHHHHHHHHHHHHHHHTT-HHHHHHHHHHHHHHHGGGSSPPP-

Foldseek 3Di:
DVVVCCVVVVVVVVVVVVLVVCVPPVCVVPVQVSLVVQLVVLVVCLVVVCVCCVVVVNNVVNVVSVVVSCVSCVVSVDGDDD

pLDDT: mean 92.17, std 6.29, range [58.0, 97.69]

Sequence (82 aa):
TRFLSALTGGFLLGWGVTIWLLSGKIYTLAPELVRRAVLAGVLTWFVFDSLGSATSGHPSNVFFNVLVLLLAVGPLWRPARA